Protein AF-A0A929PQD2-F1 (afdb_monomer_lite)

Structure (mmCIF, N/CA/C/O backbone):
data_AF-A0A929PQD2-F1
#
_entry.id   AF-A0A929PQD2-F1
#
loop_
_atom_site.group_PDB
_atom_site.id
_atom_site.type_symbol
_atom_site.label_atom_id
_atom_site.label_alt_id
_atom_site.label_comp_id
_atom_site.label_asym_id
_atom_site.label_entity_id
_atom_site.label_seq_id
_atom_site.pdbx_PDB_ins_code
_atom_site.Cartn_x
_atom_site.Cartn_y
_atom_site.Cartn_z
_atom_site.occupancy
_atom_site.B_iso_or_equiv
_atom_site.auth_seq_id
_atom_site.auth_comp_id
_atom_site.auth_asym_id
_atom_site.auth_atom_id
_atom_site.pdbx_PDB_model_num
ATOM 1 N N . MET A 1 1 ? 16.871 -23.689 -7.668 1.00 40.88 1 MET A N 1
ATOM 2 C CA . MET A 1 1 ? 17.196 -22.301 -7.268 1.00 40.88 1 MET A CA 1
ATOM 3 C C . MET A 1 1 ? 16.295 -21.906 -6.114 1.00 40.88 1 MET A C 1
ATOM 5 O O . MET A 1 1 ? 15.083 -21.945 -6.270 1.00 40.88 1 MET A O 1
ATOM 9 N N . GLN A 1 2 ? 16.872 -21.591 -4.959 1.00 37.06 2 GLN A N 1
ATOM 10 C CA . GLN A 1 2 ? 16.137 -21.153 -3.773 1.00 37.06 2 GLN A CA 1
ATOM 11 C C . GLN A 1 2 ? 16.007 -19.624 -3.836 1.00 37.06 2 GLN A C 1
ATOM 13 O O . GLN A 1 2 ? 17.014 -18.933 -3.981 1.00 37.06 2 GLN A O 1
ATOM 18 N N . LYS A 1 3 ? 14.776 -19.097 -3.816 1.00 32.91 3 LYS A N 1
ATOM 19 C CA . LYS A 1 3 ? 14.523 -17.645 -3.813 1.00 32.91 3 LYS A CA 1
ATOM 20 C C . LYS A 1 3 ? 15.130 -17.043 -2.532 1.00 32.91 3 LYS A C 1
ATOM 22 O O . LYS A 1 3 ? 14.857 -17.582 -1.459 1.00 32.91 3 LYS A O 1
ATOM 27 N N . PRO A 1 4 ? 15.914 -15.953 -2.600 1.00 33.09 4 PRO A N 1
ATOM 28 C CA . PRO A 1 4 ? 16.382 -15.276 -1.396 1.00 33.09 4 PRO A CA 1
ATOM 29 C C . PRO A 1 4 ? 15.174 -14.727 -0.625 1.00 33.09 4 PRO A C 1
ATOM 31 O O . PRO A 1 4 ? 14.380 -13.955 -1.159 1.00 33.09 4 PRO A O 1
ATOM 34 N N . SER A 1 5 ? 15.017 -15.162 0.625 1.00 34.84 5 SER A N 1
ATOM 35 C CA . SER A 1 5 ? 13.966 -14.698 1.531 1.00 34.84 5 SER A CA 1
ATOM 36 C C . SER A 1 5 ? 14.503 -13.534 2.356 1.00 34.84 5 SER A C 1
ATOM 38 O O . SER A 1 5 ? 15.212 -13.741 3.339 1.00 34.84 5 SER A O 1
ATOM 40 N N . ILE A 1 6 ? 14.164 -12.304 1.972 1.00 42.91 6 ILE A N 1
ATOM 41 C CA . ILE A 1 6 ? 14.394 -11.133 2.821 1.00 42.91 6 ILE A CA 1
ATOM 42 C C . ILE A 1 6 ? 13.289 -11.129 3.882 1.00 42.91 6 ILE A C 1
ATOM 44 O O . ILE A 1 6 ? 12.121 -10.874 3.589 1.00 42.91 6 ILE A O 1
ATOM 48 N N . ALA A 1 7 ? 13.643 -11.463 5.123 1.00 39.28 7 ALA A N 1
ATOM 49 C CA . ALA A 1 7 ? 12.713 -11.447 6.245 1.00 39.28 7 ALA A CA 1
ATOM 50 C C . ALA A 1 7 ? 12.453 -10.000 6.698 1.00 39.28 7 ALA A C 1
ATOM 52 O O . ALA A 1 7 ? 13.156 -9.462 7.552 1.00 39.28 7 ALA A O 1
ATOM 53 N N . PHE A 1 8 ? 11.435 -9.355 6.131 1.00 40.44 8 PHE A N 1
ATOM 54 C CA . PHE A 1 8 ? 10.982 -8.045 6.597 1.00 40.44 8 PHE A CA 1
ATOM 55 C C . PHE A 1 8 ? 10.220 -8.191 7.923 1.00 40.44 8 PHE A C 1
ATOM 57 O O . PHE A 1 8 ? 9.177 -8.847 7.989 1.00 40.44 8 PHE A O 1
ATOM 64 N N . HIS A 1 9 ? 10.766 -7.591 8.984 1.00 52.88 9 HIS A N 1
ATOM 65 C CA . HIS A 1 9 ? 10.159 -7.530 10.312 1.00 52.88 9 HIS A CA 1
ATOM 66 C C . HIS A 1 9 ? 8.888 -6.664 10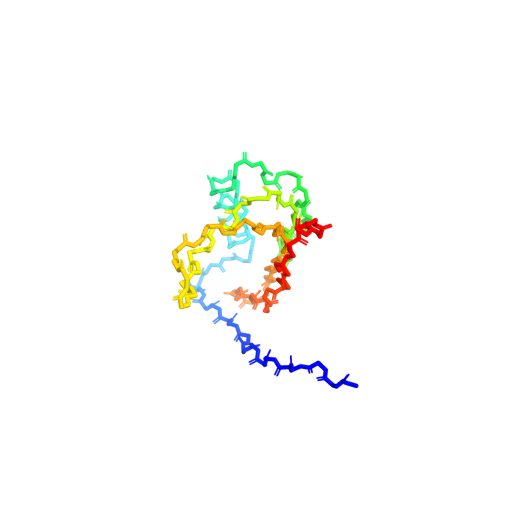.295 1.00 52.88 9 HIS A C 1
ATOM 68 O O . HIS A 1 9 ? 8.864 -5.570 9.738 1.00 52.88 9 HIS A O 1
ATOM 74 N N . LYS A 1 10 ? 7.823 -7.168 10.927 1.00 50.38 10 LYS A N 1
ATOM 75 C CA . LYS A 1 10 ? 6.524 -6.492 11.075 1.00 50.38 10 LYS A CA 1
ATOM 76 C C . LYS A 1 10 ? 6.692 -5.211 11.893 1.00 50.38 10 LYS A C 1
ATOM 78 O O . LYS A 1 10 ? 7.306 -5.255 12.957 1.00 50.38 10 LYS A O 1
ATOM 83 N N . ILE A 1 11 ? 6.072 -4.115 11.458 1.00 61.12 11 ILE A N 1
ATOM 84 C CA . ILE A 1 11 ? 6.009 -2.874 12.240 1.00 61.12 11 ILE A CA 1
ATOM 85 C C . ILE A 1 11 ? 4.631 -2.793 12.901 1.00 61.12 11 ILE A C 1
ATOM 87 O O . ILE A 1 11 ? 3.593 -2.838 12.232 1.00 61.12 11 ILE A O 1
ATOM 91 N N . ALA A 1 12 ? 4.627 -2.698 14.229 1.00 58.16 12 ALA A N 1
ATOM 92 C CA . ALA A 1 12 ? 3.445 -2.363 15.012 1.00 58.16 12 ALA A CA 1
ATOM 93 C C . ALA A 1 12 ? 3.580 -0.915 15.488 1.00 58.16 12 ALA A C 1
ATOM 95 O O . ALA A 1 12 ? 4.501 -0.594 16.238 1.00 58.16 12 ALA A O 1
ATOM 96 N N . ILE A 1 13 ? 2.664 -0.051 15.053 1.00 70.38 13 ILE A N 1
ATOM 97 C CA . ILE A 1 13 ? 2.600 1.338 15.507 1.00 70.38 13 ILE A CA 1
ATOM 98 C C . ILE A 1 13 ? 1.586 1.403 16.648 1.00 70.38 13 ILE A C 1
ATOM 100 O O . ILE A 1 13 ? 0.420 1.030 16.484 1.00 70.38 13 ILE A O 1
ATOM 104 N N . PHE A 1 14 ? 2.046 1.860 17.810 1.00 62.66 14 PHE A N 1
ATOM 105 C CA . PHE A 1 14 ? 1.195 2.127 18.963 1.00 62.66 14 PHE A CA 1
ATOM 106 C C . PHE A 1 14 ? 0.686 3.565 18.881 1.00 62.66 14 PHE A C 1
ATOM 108 O O . PHE A 1 14 ? 1.472 4.507 18.951 1.00 62.66 14 PHE A O 1
ATOM 115 N N . LEU A 1 15 ? -0.629 3.730 18.745 1.00 63.28 15 LEU A N 1
ATOM 116 C CA . LEU A 1 15 ? -1.281 5.032 18.825 1.00 63.28 15 LEU A CA 1
ATOM 117 C C . LEU A 1 15 ? -1.892 5.151 20.220 1.00 63.28 15 LEU A C 1
ATOM 119 O O . LEU A 1 15 ? -2.876 4.485 20.535 1.00 63.28 15 LEU A O 1
ATOM 123 N N . ASN A 1 16 ? -1.280 5.953 21.092 1.00 55.25 16 ASN A N 1
ATOM 124 C CA . ASN A 1 16 ? -1.796 6.133 22.447 1.00 55.25 16 ASN A CA 1
ATOM 125 C C . ASN A 1 16 ? -3.237 6.676 22.396 1.00 55.25 16 ASN A C 1
ATOM 127 O O . ASN A 1 16 ? -3.471 7.783 21.921 1.00 55.25 16 ASN A O 1
ATOM 131 N N . ARG A 1 17 ? -4.183 5.888 22.930 1.00 62.00 17 ARG A N 1
ATOM 132 C CA . ARG A 1 17 ? -5.593 6.243 23.196 1.00 62.00 17 ARG A CA 1
ATOM 133 C C . ARG A 1 17 ? -6.486 6.579 21.991 1.00 62.00 17 ARG A C 1
ATOM 135 O O . ARG A 1 17 ? -7.524 7.203 22.185 1.00 62.00 17 ARG A O 1
ATOM 142 N N . MET A 1 18 ? -6.157 6.150 20.775 1.00 69.81 18 MET A N 1
ATOM 143 C CA . MET A 1 18 ? -7.094 6.288 19.650 1.00 69.81 18 MET A CA 1
ATOM 144 C C . MET A 1 18 ? -8.066 5.106 19.575 1.00 69.81 18 MET A C 1
ATOM 146 O O . MET A 1 18 ? -7.653 3.947 19.673 1.00 69.81 18 MET A O 1
ATOM 150 N N . ALA A 1 19 ? -9.357 5.388 19.372 1.00 83.06 19 ALA A N 1
ATOM 151 C CA . ALA A 1 19 ? -10.335 4.340 19.120 1.00 83.06 19 ALA A CA 1
ATOM 152 C C . ALA A 1 19 ? -10.030 3.656 17.779 1.00 83.06 19 ALA A C 1
ATOM 154 O O . ALA A 1 19 ? -9.611 4.298 16.814 1.00 83.06 19 ALA A O 1
ATOM 155 N N . ARG A 1 20 ? -10.271 2.342 17.700 1.00 85.75 20 ARG A N 1
ATOM 156 C CA . ARG A 1 20 ? -9.986 1.523 16.508 1.00 85.75 20 ARG A CA 1
ATOM 157 C C . ARG A 1 20 ? -10.552 2.141 15.223 1.00 85.75 20 ARG A C 1
ATOM 159 O O . ARG A 1 20 ? -9.860 2.196 14.209 1.00 85.75 20 ARG A O 1
ATOM 166 N N . LEU A 1 21 ? -11.796 2.618 15.284 1.00 88.38 21 LEU A N 1
ATOM 167 C CA . LEU A 1 21 ? -12.487 3.220 14.146 1.00 88.38 21 LEU A CA 1
ATOM 168 C C . LEU A 1 21 ? -11.853 4.550 13.712 1.00 88.38 21 LEU A C 1
ATOM 170 O O . LEU A 1 21 ? -11.779 4.821 12.518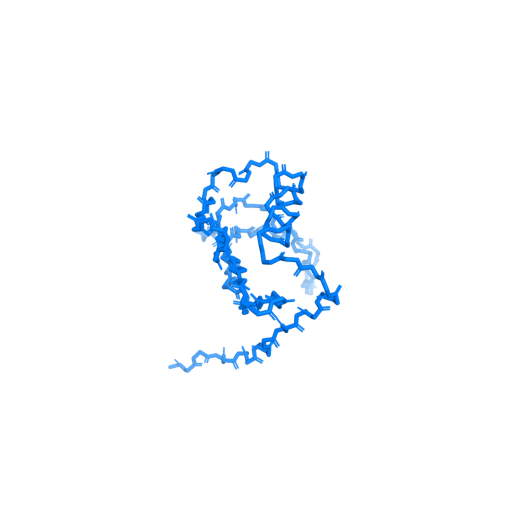 1.00 88.38 21 LEU A O 1
ATOM 174 N N . ASP A 1 22 ? -11.347 5.346 14.652 1.00 88.94 22 ASP A N 1
ATOM 175 C CA . ASP A 1 22 ? -10.706 6.628 14.346 1.00 88.94 22 ASP A CA 1
ATOM 176 C C . ASP A 1 22 ? -9.346 6.415 13.682 1.00 88.94 22 ASP A C 1
ATOM 178 O O . ASP A 1 22 ? -9.032 7.053 12.678 1.00 88.94 22 ASP A O 1
ATOM 182 N N . SER A 1 23 ? -8.554 5.457 14.176 1.00 88.38 23 SER A N 1
ATOM 183 C CA . SER A 1 23 ? -7.308 5.058 13.512 1.00 88.38 23 SER A CA 1
ATOM 184 C C . SER A 1 23 ? -7.565 4.532 12.099 1.00 88.38 23 SER A C 1
ATOM 186 O O . SER A 1 23 ? -6.849 4.910 11.172 1.00 88.38 23 SER A O 1
ATOM 188 N N . TYR A 1 24 ? -8.605 3.711 11.918 1.00 93.12 24 TYR A N 1
ATOM 189 C CA . TYR A 1 24 ? -9.032 3.236 10.601 1.00 93.12 24 TYR A CA 1
ATOM 190 C C . TYR A 1 24 ? -9.388 4.400 9.665 1.00 93.12 24 TYR A C 1
ATOM 192 O O . TYR A 1 24 ? -8.837 4.492 8.567 1.00 93.12 24 TYR A O 1
ATOM 200 N N . LYS A 1 25 ? -10.246 5.328 10.112 1.00 93.19 25 LYS A N 1
ATOM 201 C CA . LYS A 1 25 ? -10.668 6.494 9.320 1.00 93.19 25 LYS A CA 1
ATOM 202 C C . LYS A 1 25 ? -9.487 7.386 8.943 1.00 93.19 25 LYS A C 1
ATOM 204 O O . LYS A 1 25 ? -9.395 7.810 7.794 1.00 93.19 25 LYS A O 1
ATOM 209 N N . ASN A 1 26 ? -8.558 7.617 9.869 1.00 91.31 26 ASN A N 1
ATOM 210 C CA . ASN A 1 26 ? -7.373 8.433 9.613 1.00 91.31 26 ASN A CA 1
ATOM 211 C C . ASN A 1 26 ? -6.453 7.802 8.565 1.00 91.31 26 ASN A C 1
ATOM 213 O O . ASN A 1 26 ? -5.999 8.497 7.656 1.00 91.31 26 ASN A O 1
ATOM 217 N N . VAL A 1 27 ? -6.206 6.491 8.652 1.00 92.12 27 VAL A N 1
ATOM 218 C CA . VAL A 1 27 ? -5.400 5.786 7.644 1.00 92.12 27 VAL A CA 1
ATOM 219 C C . VAL A 1 27 ? -6.110 5.769 6.293 1.00 92.12 27 VAL A C 1
ATOM 221 O O . VAL A 1 27 ? -5.474 6.048 5.279 1.00 92.12 27 VAL A O 1
ATOM 224 N N . LEU A 1 28 ? -7.419 5.504 6.261 1.00 94.12 28 LEU A N 1
ATOM 225 C CA . LEU A 1 28 ? -8.199 5.530 5.023 1.00 94.12 28 LEU A CA 1
ATOM 226 C C . LEU A 1 28 ? -8.156 6.912 4.356 1.00 94.12 28 LEU A C 1
ATOM 228 O O . LEU A 1 28 ? -7.950 7.010 3.148 1.00 94.12 28 LEU A O 1
ATOM 232 N N . ASN A 1 29 ? -8.287 7.982 5.142 1.00 93.31 29 ASN A N 1
ATOM 233 C CA . ASN A 1 29 ? -8.192 9.351 4.643 1.00 93.31 29 ASN A CA 1
ATOM 234 C C . ASN A 1 29 ? -6.791 9.675 4.097 1.00 93.31 29 ASN A C 1
ATOM 236 O O . ASN A 1 29 ? -6.657 10.247 3.015 1.00 93.31 29 ASN A O 1
ATOM 240 N N . ALA A 1 30 ? -5.739 9.254 4.807 1.00 91.69 30 ALA A N 1
ATOM 241 C CA . ALA A 1 30 ? -4.364 9.412 4.342 1.00 91.69 30 ALA A CA 1
ATOM 242 C C . ALA A 1 30 ? -4.134 8.682 3.009 1.00 91.69 30 ALA A C 1
ATOM 244 O O . ALA A 1 30 ? -3.563 9.259 2.087 1.00 91.69 30 ALA A O 1
ATOM 245 N N . ILE A 1 31 ? -4.637 7.453 2.865 1.00 91.50 31 ILE A N 1
ATOM 246 C CA . ILE A 1 31 ? -4.566 6.693 1.609 1.00 91.50 31 ILE A CA 1
ATOM 247 C C . ILE A 1 31 ? -5.282 7.441 0.479 1.00 91.50 31 ILE A C 1
ATOM 249 O O . ILE A 1 31 ? -4.710 7.613 -0.596 1.00 91.50 31 ILE A O 1
ATOM 253 N N . ASN A 1 32 ? -6.490 7.950 0.727 1.00 89.00 32 ASN A N 1
ATOM 254 C CA . ASN A 1 32 ? -7.243 8.708 -0.274 1.00 89.00 32 ASN A CA 1
ATOM 255 C C . ASN A 1 32 ? -6.574 10.029 -0.686 1.00 89.00 32 ASN A C 1
ATOM 257 O O . ASN A 1 32 ? -6.840 10.525 -1.775 1.00 89.00 32 ASN A O 1
ATOM 261 N N . THR A 1 33 ? -5.698 10.576 0.159 1.00 89.12 33 THR A N 1
ATOM 262 C CA . THR A 1 33 ? -4.970 11.824 -0.112 1.00 89.12 33 THR A CA 1
ATOM 263 C C . THR A 1 33 ? -3.634 11.578 -0.820 1.00 89.12 33 THR A C 1
ATOM 265 O O . THR A 1 33 ? -3.243 12.347 -1.695 1.00 89.12 33 THR A O 1
ATOM 268 N N . ILE A 1 34 ? -2.904 10.527 -0.433 1.00 87.00 34 ILE A N 1
ATOM 269 C CA . ILE A 1 34 ? -1.534 10.268 -0.905 1.00 87.00 34 ILE A CA 1
ATOM 270 C C . ILE A 1 34 ? -1.528 9.594 -2.283 1.00 87.00 34 ILE A C 1
ATOM 272 O O . ILE A 1 34 ? -0.658 9.875 -3.109 1.00 87.00 34 ILE A O 1
ATOM 276 N N . TYR A 1 35 ? -2.471 8.687 -2.541 1.00 81.44 35 TYR A N 1
ATOM 277 C CA . TYR A 1 35 ? -2.497 7.913 -3.780 1.00 81.44 35 TYR A CA 1
ATOM 278 C C . TYR A 1 35 ? -3.324 8.635 -4.847 1.00 81.44 35 TYR A C 1
ATOM 280 O O . TYR A 1 35 ? -4.430 9.089 -4.580 1.00 81.44 35 TYR A O 1
ATOM 288 N N . ARG A 1 36 ? -2.811 8.702 -6.086 1.00 77.38 36 ARG A N 1
ATOM 289 C CA . ARG A 1 36 ? -3.495 9.378 -7.211 1.00 77.38 36 ARG A CA 1
ATOM 290 C C . ARG A 1 36 ? -4.853 8.766 -7.563 1.00 77.38 36 ARG A C 1
ATOM 292 O O . ARG A 1 36 ? -5.757 9.494 -7.951 1.00 77.38 36 ARG A O 1
ATOM 299 N N . ASN A 1 37 ? -4.983 7.443 -7.476 1.00 79.94 37 ASN A N 1
ATOM 300 C CA . ASN A 1 37 ? -6.245 6.738 -7.702 1.00 79.94 37 ASN A CA 1
ATOM 301 C C . ASN A 1 37 ? -6.346 5.525 -6.761 1.00 79.94 37 ASN A C 1
ATOM 303 O O . ASN A 1 37 ? -6.186 4.386 -7.199 1.00 79.94 37 ASN A O 1
ATOM 307 N N . PRO A 1 38 ? -6.573 5.759 -5.459 1.00 74.19 38 PRO A N 1
ATOM 308 C CA . PRO A 1 38 ? -6.539 4.703 -4.455 1.00 74.19 38 PRO A CA 1
ATOM 309 C C . PRO A 1 38 ? -7.642 3.672 -4.684 1.00 74.19 38 PRO A C 1
ATOM 311 O O . PRO A 1 38 ? -7.437 2.499 -4.410 1.00 74.19 38 PRO A O 1
ATOM 314 N N . GLN A 1 39 ? -8.791 4.087 -5.231 1.00 81.12 39 GLN A N 1
ATOM 315 C CA . GLN A 1 39 ? -9.947 3.214 -5.465 1.00 81.12 39 GLN A CA 1
ATOM 316 C C . GLN A 1 39 ? -9.622 2.040 -6.398 1.00 81.12 39 GLN A C 1
ATOM 318 O O . GLN A 1 39 ? -10.223 0.971 -6.291 1.00 81.12 39 GLN A O 1
ATOM 323 N N . LYS A 1 40 ? -8.626 2.200 -7.278 1.00 81.06 40 LYS A N 1
ATOM 324 C CA . LYS A 1 40 ? -8.104 1.107 -8.094 1.00 81.06 40 LYS A CA 1
ATOM 325 C C . LYS A 1 40 ? -7.256 0.178 -7.214 1.00 81.06 40 LYS A C 1
ATOM 327 O O . LYS A 1 40 ? -6.064 0.395 -7.030 1.00 81.06 40 LYS A O 1
ATOM 332 N N . GLY A 1 41 ? -7.896 -0.865 -6.686 1.00 88.75 41 GLY A N 1
ATOM 333 C CA . GLY A 1 41 ? -7.242 -1.913 -5.896 1.00 88.75 41 GLY A CA 1
ATOM 334 C C . GLY A 1 41 ? -7.268 -1.711 -4.379 1.00 88.75 41 GLY A C 1
ATOM 335 O O . GLY A 1 41 ? -6.581 -2.439 -3.658 1.00 88.75 41 GLY A O 1
ATOM 336 N N . LEU A 1 42 ? -8.071 -0.761 -3.889 1.00 94.75 42 LEU A N 1
ATOM 337 C CA . LEU A 1 42 ? -8.413 -0.636 -2.474 1.00 94.75 42 LEU A CA 1
ATOM 338 C C . LEU A 1 42 ? -9.426 -1.717 -2.069 1.00 94.75 42 LEU A C 1
ATOM 340 O O . LEU A 1 42 ? -10.460 -1.900 -2.704 1.00 94.75 42 LEU A O 1
ATOM 344 N N . SER A 1 43 ? -9.141 -2.407 -0.970 1.00 95.56 43 SER A N 1
ATOM 345 C CA . SER A 1 43 ? -10.042 -3.341 -0.299 1.00 95.56 43 SER A CA 1
ATOM 346 C C . SER A 1 43 ? -10.134 -2.956 1.172 1.00 95.56 43 SER A C 1
ATOM 348 O O . SER A 1 43 ? -9.109 -2.742 1.823 1.00 95.56 43 SER A O 1
ATOM 350 N N . VAL A 1 44 ? -11.354 -2.836 1.692 1.00 96.31 44 VAL A N 1
ATOM 351 C CA . VAL A 1 44 ? -11.608 -2.389 3.064 1.00 96.31 44 VAL A CA 1
ATOM 352 C C . VAL A 1 44 ? -12.541 -3.348 3.790 1.00 96.31 44 VAL A C 1
ATOM 354 O O . VAL A 1 44 ? -13.515 -3.834 3.220 1.00 96.31 44 VAL A O 1
ATOM 357 N N . VAL A 1 45 ? -12.252 -3.576 5.068 1.00 96.44 45 VAL A N 1
ATOM 358 C CA . VAL A 1 45 ? -13.194 -4.117 6.052 1.00 96.44 45 VAL A CA 1
ATOM 359 C C . VAL A 1 45 ? -13.271 -3.079 7.158 1.00 96.44 45 VAL A C 1
ATOM 361 O O . VAL A 1 45 ? -12.261 -2.799 7.812 1.00 96.44 45 VAL A O 1
ATOM 364 N N . GLU A 1 46 ? -14.435 -2.452 7.309 1.00 94.12 46 GLU A N 1
ATOM 365 C CA . GLU A 1 46 ? -14.585 -1.262 8.143 1.00 94.12 46 GLU A CA 1
ATOM 366 C C . GLU A 1 46 ? -14.092 -1.498 9.574 1.00 94.12 46 GLU A C 1
ATOM 368 O O . GLU A 1 46 ? -14.515 -2.421 10.265 1.00 94.12 46 GLU A O 1
ATOM 373 N N . GLY A 1 47 ? -13.156 -0.657 10.020 1.00 92.31 47 GLY A N 1
ATOM 374 C CA . GLY A 1 47 ? -12.583 -0.743 11.361 1.00 92.31 47 GLY A CA 1
ATOM 375 C C . GLY A 1 47 ? -11.629 -1.919 11.596 1.00 92.31 47 GLY A C 1
ATOM 376 O O . GLY A 1 47 ? -11.064 -1.993 12.685 1.00 92.31 47 GLY A O 1
ATOM 377 N N . GLU A 1 48 ? -11.412 -2.804 10.620 1.00 94.50 48 GLU A N 1
ATOM 378 C CA . GLU A 1 48 ? -10.572 -4.000 10.777 1.00 94.50 48 GLU A CA 1
ATOM 379 C C . GLU A 1 48 ? -9.355 -3.999 9.861 1.00 94.50 48 GLU A C 1
ATOM 381 O O . GL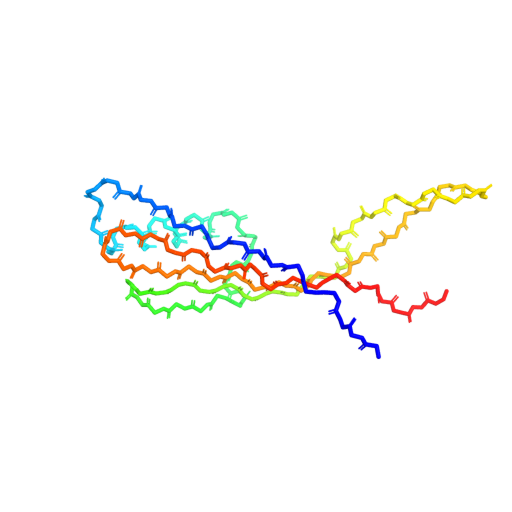U A 1 48 ? -8.236 -4.249 10.321 1.00 94.50 48 GLU A O 1
ATOM 386 N N . SER A 1 49 ? -9.542 -3.717 8.569 1.00 96.00 49 SER A N 1
ATOM 387 C CA . SER A 1 49 ? -8.444 -3.785 7.610 1.00 96.00 49 SER A CA 1
ATOM 388 C C . SER A 1 49 ? -8.596 -2.841 6.427 1.00 96.00 49 SER A C 1
ATOM 390 O O . SER A 1 49 ? -9.697 -2.528 5.976 1.00 96.00 49 SER A O 1
ATOM 392 N N . ILE A 1 50 ? -7.446 -2.407 5.916 1.00 96.38 50 ILE A N 1
ATOM 393 C CA . ILE A 1 50 ? -7.321 -1.712 4.639 1.00 96.38 50 ILE A CA 1
ATOM 394 C C . ILE A 1 50 ? -6.192 -2.392 3.868 1.00 96.38 50 ILE A C 1
ATOM 396 O O . ILE A 1 50 ? -5.092 -2.552 4.397 1.00 96.38 50 ILE A O 1
ATOM 400 N N . SER A 1 51 ? -6.443 -2.796 2.628 1.00 95.06 51 SER A N 1
ATOM 401 C CA . SER A 1 51 ? -5.420 -3.301 1.715 1.00 95.06 51 SER A CA 1
ATOM 402 C C . SER A 1 51 ? -5.426 -2.524 0.409 1.00 95.06 51 SER A C 1
ATOM 404 O O . SER A 1 51 ? -6.482 -2.164 -0.095 1.00 95.06 51 SER A O 1
ATOM 406 N N . ILE A 1 52 ? -4.241 -2.296 -0.145 1.00 93.50 52 ILE A N 1
ATOM 407 C CA . ILE A 1 52 ? -4.040 -1.651 -1.444 1.00 93.50 52 ILE A CA 1
ATOM 408 C C . ILE A 1 52 ? -3.244 -2.626 -2.293 1.00 93.50 52 ILE A C 1
ATOM 410 O O . ILE A 1 52 ? -2.202 -3.099 -1.847 1.00 93.50 52 ILE A O 1
ATOM 414 N N . THR A 1 53 ? -3.729 -2.946 -3.486 1.00 92.94 53 THR A N 1
ATOM 415 C CA . THR A 1 53 ? -3.003 -3.738 -4.484 1.00 92.94 53 THR A CA 1
ATOM 416 C C . THR A 1 53 ? -2.960 -2.960 -5.784 1.00 92.94 53 THR A C 1
ATOM 418 O O . THR A 1 53 ? -4.008 -2.592 -6.300 1.00 92.94 53 THR A O 1
ATOM 421 N N . ALA A 1 54 ? -1.773 -2.714 -6.324 1.00 90.31 54 ALA A N 1
ATOM 422 C CA . ALA A 1 54 ? -1.643 -1.937 -7.547 1.00 90.31 54 ALA A CA 1
ATOM 423 C C . ALA A 1 54 ? -0.544 -2.474 -8.459 1.00 90.31 54 ALA A C 1
ATOM 425 O O . ALA A 1 54 ? 0.410 -3.113 -8.012 1.00 90.31 54 ALA A O 1
ATOM 426 N N . TYR A 1 55 ? -0.724 -2.172 -9.742 1.00 89.94 55 TYR A N 1
ATOM 427 C CA . TYR A 1 55 ? 0.225 -2.382 -10.822 1.00 89.94 55 TYR A CA 1
ATOM 428 C C . TYR A 1 55 ? 0.366 -1.067 -11.583 1.00 89.94 55 TYR A C 1
ATOM 430 O O . TYR A 1 55 ? -0.641 -0.490 -12.002 1.00 89.94 55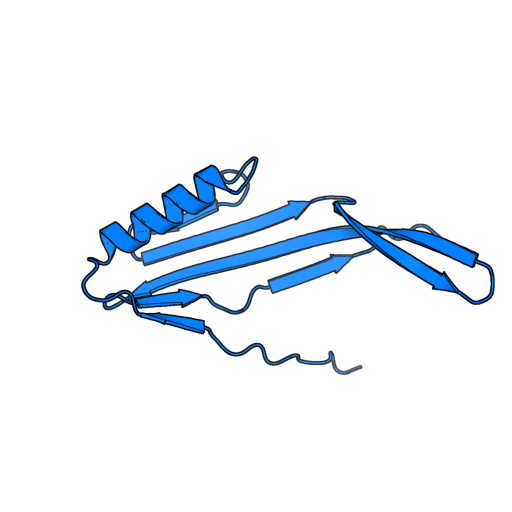 TYR A O 1
ATOM 438 N N . GLU A 1 56 ? 1.600 -0.621 -11.766 1.00 88.31 56 GLU A N 1
ATOM 439 C CA . GLU A 1 56 ? 1.939 0.589 -12.506 1.00 88.31 56 GLU A CA 1
ATOM 440 C C . GLU A 1 56 ? 3.079 0.277 -13.482 1.00 88.31 56 GLU A C 1
ATOM 442 O O . GLU A 1 56 ? 4.081 -0.335 -13.105 1.00 88.31 56 GLU A O 1
ATOM 447 N N . GLU A 1 57 ? 2.934 0.697 -14.736 1.00 90.62 57 GLU A N 1
ATOM 448 C CA . GLU A 1 57 ? 3.907 0.433 -15.799 1.00 90.62 57 GLU A CA 1
ATOM 449 C C . GLU A 1 57 ? 4.987 1.527 -15.845 1.00 90.62 57 GLU A C 1
ATOM 451 O O . GLU A 1 57 ? 4.692 2.722 -15.761 1.00 90.62 57 GLU A O 1
ATOM 456 N N . GLY A 1 58 ? 6.256 1.134 -15.975 1.00 89.50 58 GLY A N 1
ATOM 457 C CA . GLY A 1 58 ? 7.386 2.029 -16.237 1.00 89.50 58 GLY A CA 1
ATOM 458 C C . GLY A 1 58 ? 7.657 3.115 -15.184 1.00 89.50 58 GLY A C 1
ATOM 459 O O . GLY A 1 58 ? 8.333 4.105 -15.482 1.00 89.50 58 GLY A O 1
ATOM 460 N N . VAL A 1 59 ? 7.135 2.954 -13.968 1.00 88.50 59 VAL A N 1
ATOM 461 C CA . VAL A 1 59 ? 7.171 3.937 -12.868 1.00 88.50 59 VAL A CA 1
ATOM 462 C C . VAL A 1 59 ? 8.532 4.006 -12.174 1.00 88.50 59 VAL A C 1
ATOM 464 O O . VAL A 1 59 ? 8.951 5.080 -11.735 1.00 88.50 59 VAL A O 1
ATOM 467 N N . LEU A 1 60 ? 9.256 2.890 -12.082 1.00 89.06 60 LEU A N 1
ATOM 468 C CA . LEU A 1 60 ? 10.547 2.845 -11.399 1.00 89.06 60 LEU A CA 1
ATOM 469 C C . LEU A 1 60 ? 11.686 3.045 -12.396 1.00 89.06 60 LEU A C 1
ATOM 471 O O . LEU A 1 60 ? 11.987 2.166 -13.196 1.00 89.06 60 LEU A O 1
ATOM 475 N N . SER A 1 61 ? 12.341 4.204 -12.339 1.00 89.75 61 SER A N 1
ATOM 476 C CA . SER A 1 61 ? 13.484 4.529 -13.199 1.00 89.75 61 SER A CA 1
ATOM 477 C C . SER A 1 61 ? 14.806 4.311 -12.463 1.00 89.75 61 SER A C 1
ATOM 479 O O . SER A 1 61 ? 15.134 5.052 -11.537 1.00 89.75 61 SER A O 1
ATOM 481 N N . ILE A 1 62 ? 15.589 3.324 -12.898 1.00 87.81 62 ILE A N 1
ATOM 482 C CA . ILE A 1 62 ? 16.896 2.993 -12.321 1.00 87.81 62 ILE A CA 1
ATOM 483 C C . ILE A 1 62 ? 17.991 3.384 -13.310 1.00 87.81 62 ILE A C 1
ATOM 485 O O . ILE A 1 62 ? 18.022 2.931 -14.456 1.00 87.81 62 ILE A O 1
ATOM 489 N N . LYS A 1 63 ? 18.914 4.236 -12.852 1.00 88.88 63 LYS A N 1
ATOM 490 C CA . LYS A 1 63 ? 20.145 4.545 -13.584 1.00 88.88 63 LYS A CA 1
ATOM 491 C C . LYS A 1 63 ? 21.142 3.421 -13.340 1.00 88.88 63 LYS A C 1
ATOM 493 O O . LYS A 1 63 ? 21.594 3.232 -12.215 1.00 88.88 63 LYS A O 1
ATOM 498 N N . LEU A 1 64 ? 21.492 2.705 -14.396 1.00 85.12 64 LEU A N 1
ATOM 499 C CA . LEU A 1 64 ? 22.505 1.663 -14.368 1.00 85.12 64 LEU A CA 1
ATOM 500 C C . LEU A 1 64 ? 23.756 2.197 -15.056 1.00 85.12 64 LEU A C 1
ATOM 502 O O . LEU A 1 64 ? 23.697 2.657 -16.196 1.00 85.12 64 LEU A O 1
ATOM 506 N N . SER A 1 65 ? 24.889 2.139 -14.366 1.00 85.69 65 SER A N 1
ATOM 507 C CA . SER A 1 65 ? 26.187 2.329 -15.004 1.00 85.69 65 SER A CA 1
ATOM 508 C C . SER A 1 65 ? 26.736 0.955 -15.345 1.00 85.69 65 SER A C 1
ATOM 510 O O . SER A 1 65 ? 26.845 0.102 -14.467 1.00 85.69 65 SER A O 1
ATOM 512 N N . ASN A 1 66 ? 27.095 0.742 -16.602 1.00 78.88 66 ASN A N 1
ATOM 513 C CA . ASN A 1 66 ? 27.979 -0.348 -16.989 1.00 78.88 66 ASN A CA 1
ATOM 514 C C . ASN A 1 66 ? 29.300 0.255 -17.493 1.00 78.88 66 ASN A C 1
ATOM 516 O O . ASN A 1 66 ? 29.401 1.468 -17.685 1.00 78.88 66 ASN A O 1
ATOM 520 N N . GLY A 1 67 ? 30.332 -0.569 -17.686 1.00 76.25 67 GLY A N 1
ATOM 521 C CA . GLY A 1 67 ? 31.641 -0.112 -18.185 1.00 76.25 67 GLY A CA 1
ATOM 522 C C . GLY A 1 67 ? 31.607 0.544 -19.577 1.00 76.25 67 GLY A C 1
ATOM 523 O O . GLY A 1 67 ? 32.634 1.020 -20.040 1.00 76.25 67 GLY A O 1
ATOM 524 N N . LEU A 1 68 ? 30.438 0.578 -20.230 1.00 78.19 68 LEU A N 1
ATOM 525 C CA . LEU A 1 68 ? 30.188 1.135 -21.561 1.00 78.19 68 LEU A CA 1
ATOM 526 C C . LEU A 1 68 ? 29.355 2.431 -21.525 1.00 78.19 68 LEU A C 1
ATOM 528 O O . LEU A 1 68 ? 29.131 3.039 -22.568 1.00 78.19 68 LEU A O 1
ATOM 532 N N . GLY A 1 69 ? 28.886 2.870 -20.351 1.00 80.75 69 GLY A N 1
ATOM 533 C CA . GLY A 1 69 ? 28.113 4.101 -20.203 1.00 80.75 69 GLY A CA 1
ATOM 534 C C . GLY A 1 69 ? 26.997 4.021 -19.160 1.00 80.75 69 GLY A C 1
ATOM 535 O O . GLY A 1 69 ? 26.911 3.102 -18.345 1.00 80.75 69 GLY A O 1
ATOM 536 N N . LYS A 1 70 ? 26.125 5.034 -19.170 1.00 87.31 70 LYS A N 1
ATOM 537 C CA . LYS A 1 70 ? 24.953 5.120 -18.289 1.00 87.31 70 LYS A CA 1
ATOM 538 C C . LYS A 1 70 ? 23.699 4.812 -19.096 1.00 87.31 70 LYS A C 1
ATOM 540 O O . LYS A 1 70 ? 23.438 5.465 -20.100 1.00 87.31 70 LYS A O 1
ATOM 545 N N . THR A 1 71 ? 22.908 3.857 -18.628 1.00 85.81 71 THR A N 1
ATOM 546 C CA . THR A 1 71 ? 21.601 3.519 -19.198 1.00 85.81 71 THR A CA 1
ATOM 547 C C . THR A 1 71 ? 20.510 3.788 -18.171 1.00 85.81 71 THR A C 1
ATOM 549 O O . THR A 1 71 ? 20.725 3.662 -16.963 1.00 85.81 71 THR A O 1
ATOM 552 N N . LEU A 1 72 ? 19.336 4.200 -18.642 1.00 88.00 72 LEU A N 1
ATOM 553 C CA . LEU A 1 72 ? 18.152 4.345 -17.806 1.00 88.00 72 LEU A CA 1
ATOM 554 C C . LEU A 1 72 ? 17.218 3.181 -18.121 1.00 88.00 72 LEU A C 1
ATOM 556 O O . LEU A 1 72 ? 16.747 3.070 -19.251 1.00 88.00 72 LEU A O 1
ATOM 560 N N . ARG A 1 73 ? 16.956 2.322 -17.136 1.00 87.88 73 ARG A N 1
ATOM 561 C CA . ARG A 1 73 ? 15.955 1.260 -17.263 1.00 87.88 73 ARG A CA 1
ATOM 562 C C . ARG A 1 73 ? 14.715 1.616 -16.466 1.00 87.88 73 ARG A C 1
ATOM 564 O O . ARG A 1 73 ? 14.817 2.102 -15.340 1.00 87.88 73 ARG A O 1
ATOM 571 N N . LYS A 1 74 ? 13.556 1.369 -17.070 1.00 90.56 74 LYS A N 1
ATOM 572 C CA . LYS A 1 74 ? 12.255 1.501 -16.424 1.00 90.56 74 LYS A CA 1
ATOM 573 C C . LYS A 1 74 ? 11.755 0.122 -16.013 1.00 90.56 74 LYS A C 1
ATOM 575 O O . LYS A 1 74 ? 11.944 -0.840 -16.750 1.00 90.56 74 LYS A O 1
ATOM 580 N N . TYR A 1 75 ? 11.138 0.055 -14.844 1.00 91.06 75 TYR A N 1
ATOM 581 C CA . TYR A 1 75 ? 10.538 -1.149 -14.299 1.00 91.06 75 TYR A CA 1
ATOM 582 C C . TYR A 1 75 ? 9.073 -0.883 -13.986 1.00 91.06 75 TYR A C 1
ATOM 584 O O . TYR A 1 75 ? 8.713 0.181 -13.465 1.00 91.06 75 TYR A O 1
ATOM 592 N N . ASP A 1 76 ? 8.267 -1.886 -14.283 1.00 92.25 76 ASP A N 1
ATOM 593 C CA . ASP A 1 76 ? 6.895 -1.990 -13.832 1.00 92.25 76 ASP A CA 1
ATOM 594 C C . ASP A 1 76 ? 6.911 -2.395 -12.367 1.00 92.25 76 ASP A C 1
ATOM 596 O O . ASP A 1 76 ? 7.780 -3.152 -11.915 1.00 92.25 76 ASP A O 1
ATOM 600 N N . LEU A 1 77 ? 5.950 -1.875 -11.622 1.00 90.75 77 LEU A N 1
ATOM 601 C CA . LEU A 1 77 ? 5.858 -2.064 -10.193 1.00 90.75 77 LEU A CA 1
ATOM 602 C C 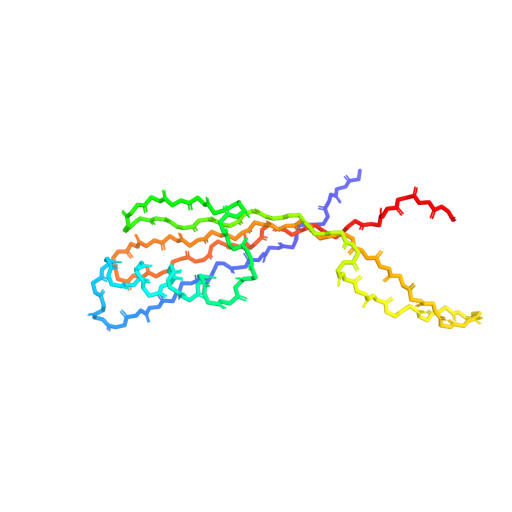. LEU A 1 77 ? 4.512 -2.684 -9.839 1.00 90.75 77 LEU A C 1
ATOM 604 O O . LEU A 1 77 ? 3.467 -2.075 -10.053 1.00 90.75 77 LEU A O 1
ATOM 608 N N . SER A 1 78 ? 4.560 -3.866 -9.231 1.00 91.88 78 SER A N 1
ATOM 609 C CA . SER A 1 78 ? 3.431 -4.465 -8.520 1.00 91.88 78 SER A CA 1
ATOM 610 C C . SER A 1 78 ? 3.667 -4.365 -7.019 1.00 91.88 78 SER A C 1
ATOM 612 O O . SER A 1 78 ? 4.761 -4.678 -6.545 1.00 91.88 78 SER A O 1
ATOM 614 N N . TYR A 1 79 ? 2.657 -3.960 -6.255 1.00 90.38 79 TYR A N 1
ATOM 615 C CA . TYR A 1 79 ? 2.756 -3.958 -4.797 1.00 90.38 79 TYR A CA 1
ATOM 616 C C . TYR A 1 79 ? 1.431 -4.268 -4.112 1.00 90.38 79 TYR A C 1
ATOM 618 O O . TYR A 1 79 ? 0.352 -3.968 -4.629 1.00 90.38 79 TYR A O 1
ATOM 626 N N . LYS A 1 80 ? 1.536 -4.822 -2.902 1.00 92.50 80 LYS A N 1
ATOM 627 C CA . LYS A 1 80 ? 0.432 -4.978 -1.961 1.00 92.50 80 LYS A CA 1
ATOM 628 C C . LYS A 1 80 ? 0.820 -4.464 -0.581 1.00 92.50 80 LYS A C 1
ATOM 630 O O . LYS A 1 80 ? 1.796 -4.917 0.014 1.00 92.50 80 LYS A O 1
ATOM 635 N N . LEU A 1 81 ? 0.005 -3.559 -0.052 1.00 92.38 81 LEU A N 1
ATOM 636 C CA . LEU A 1 81 ? 0.096 -3.044 1.312 1.00 92.38 81 LEU A CA 1
ATOM 637 C C . LEU A 1 81 ? -1.133 -3.481 2.101 1.00 92.38 81 LEU A C 1
ATOM 639 O O . LEU A 1 81 ? -2.242 -3.447 1.575 1.00 92.38 81 LEU A O 1
ATOM 643 N N . THR A 1 82 ? -0.948 -3.859 3.366 1.00 93.81 82 THR A N 1
ATOM 644 C CA . THR A 1 82 ? -2.048 -4.257 4.254 1.00 93.81 82 THR A CA 1
ATOM 645 C C . THR A 1 82 ? -1.865 -3.654 5.642 1.00 93.81 82 THR A C 1
ATOM 647 O O . THR A 1 82 ? -0.855 -3.891 6.311 1.00 93.81 82 THR A O 1
ATOM 650 N N . PHE A 1 83 ? -2.891 -2.931 6.081 1.00 93.69 83 PHE A N 1
ATOM 651 C CA . PHE A 1 83 ? -3.044 -2.335 7.400 1.00 93.69 83 PHE A CA 1
ATOM 652 C C . PHE A 1 83 ? -4.121 -3.104 8.164 1.00 93.69 83 PHE A C 1
ATOM 654 O O . PHE A 1 83 ? -5.222 -3.306 7.651 1.00 93.69 83 PHE A O 1
ATOM 661 N N . LEU A 1 84 ? -3.805 -3.530 9.383 1.00 94.19 84 LEU A N 1
ATOM 662 C CA . LEU A 1 84 ? -4.715 -4.240 10.280 1.00 94.19 84 LEU A CA 1
ATOM 663 C C . LEU A 1 84 ? -4.882 -3.440 11.571 1.00 94.19 84 LEU A C 1
ATOM 665 O O . LEU A 1 84 ? -3.888 -3.020 12.168 1.00 94.19 84 LEU A O 1
ATOM 669 N N . PHE A 1 85 ? -6.122 -3.273 12.019 1.00 92.31 85 PHE A N 1
ATOM 670 C CA . PHE A 1 85 ? -6.478 -2.459 13.178 1.00 92.31 85 PHE A CA 1
ATOM 671 C C . PHE A 1 85 ? -6.980 -3.355 14.309 1.00 92.31 85 PHE A C 1
ATOM 673 O O . PHE A 1 85 ? -8.021 -4.000 14.194 1.00 92.31 85 PHE A O 1
ATOM 680 N N . LYS A 1 86 ? -6.242 -3.407 15.423 1.00 87.31 86 LYS A N 1
ATOM 681 C CA . LYS A 1 86 ? -6.623 -4.213 16.591 1.00 87.31 86 LYS A CA 1
ATOM 682 C C . LYS A 1 86 ? -6.074 -3.605 17.879 1.00 87.31 86 LYS A C 1
ATOM 684 O O . LYS A 1 86 ? -4.910 -3.224 17.922 1.00 87.31 86 LYS A O 1
ATOM 689 N N . ASP A 1 87 ? -6.905 -3.525 18.918 1.00 82.88 87 ASP A N 1
ATOM 690 C CA . ASP A 1 87 ? -6.526 -3.102 20.278 1.00 82.88 87 ASP A CA 1
ATOM 691 C C . ASP A 1 87 ? -5.755 -1.764 20.336 1.00 82.88 87 ASP A C 1
ATOM 693 O O . ASP A 1 87 ? -4.740 -1.647 21.021 1.00 82.88 87 ASP A O 1
ATOM 697 N N . GLY A 1 88 ? -6.191 -0.761 19.561 1.00 76.94 88 GLY A N 1
ATOM 698 C CA . GLY A 1 88 ? -5.526 0.554 19.482 1.00 76.94 88 GLY A CA 1
ATOM 699 C C . GLY A 1 88 ? -4.171 0.541 18.759 1.00 76.94 88 GLY A C 1
ATOM 700 O O . GLY A 1 88 ? -3.409 1.505 18.829 1.00 76.94 88 GLY A O 1
ATOM 701 N N . LYS A 1 89 ? -3.844 -0.554 18.067 1.00 83.69 89 LYS A N 1
ATOM 702 C CA . LYS A 1 89 ? -2.609 -0.714 17.297 1.00 83.69 89 LYS A CA 1
ATOM 703 C C . LYS A 1 89 ? -2.921 -0.841 15.820 1.00 83.69 89 LYS A C 1
ATOM 705 O O . LYS A 1 89 ? -3.918 -1.451 15.422 1.00 83.69 89 LYS A O 1
ATOM 710 N N . ILE A 1 90 ? -1.998 -0.324 15.020 1.00 90.00 90 ILE A N 1
ATOM 711 C CA . ILE A 1 90 ? -1.954 -0.580 13.587 1.00 90.00 90 ILE A CA 1
ATOM 712 C C . ILE A 1 90 ? -0.810 -1.550 13.346 1.00 90.00 90 ILE A C 1
ATOM 714 O O . ILE A 1 90 ? 0.347 -1.271 13.674 1.00 90.00 90 ILE A O 1
ATOM 718 N N . ARG A 1 91 ? -1.135 -2.696 12.763 1.00 90.31 91 ARG A N 1
ATOM 719 C CA . ARG A 1 91 ? -0.144 -3.620 12.236 1.00 90.31 91 ARG A CA 1
ATOM 720 C C . ARG A 1 91 ? -0.044 -3.427 10.736 1.00 90.31 91 ARG A C 1
ATOM 722 O O . ARG A 1 91 ? -1.034 -3.566 10.023 1.00 90.31 91 ARG A O 1
ATOM 729 N N . ILE A 1 92 ? 1.173 -3.178 10.279 1.00 89.81 92 ILE A N 1
ATOM 730 C CA . ILE A 1 92 ? 1.500 -3.127 8.862 1.00 89.81 92 ILE A CA 1
ATOM 731 C C . ILE A 1 92 ? 2.229 -4.428 8.551 1.00 89.81 92 ILE A C 1
ATOM 733 O O . ILE A 1 92 ? 3.291 -4.713 9.116 1.00 89.81 92 ILE A O 1
ATOM 737 N N . ASN A 1 93 ? 1.610 -5.272 7.726 1.00 84.06 93 ASN A N 1
ATOM 738 C CA . ASN A 1 93 ? 2.306 -6.448 7.220 1.00 84.06 93 ASN A CA 1
ATOM 739 C C . ASN A 1 93 ? 3.387 -5.995 6.238 1.00 84.06 93 ASN A C 1
ATOM 741 O O . ASN A 1 93 ? 3.236 -4.967 5.577 1.00 84.06 93 ASN A O 1
ATOM 745 N N . SER A 1 94 ? 4.463 -6.771 6.143 1.00 81.44 94 SER A N 1
ATOM 746 C CA . SER A 1 94 ? 5.513 -6.515 5.166 1.00 81.44 94 SER A CA 1
ATOM 747 C C . SER A 1 94 ? 4.893 -6.401 3.771 1.00 81.44 94 SER A C 1
ATOM 749 O O . SER A 1 94 ? 4.077 -7.262 3.422 1.00 81.44 94 SER A O 1
ATOM 751 N N . PRO A 1 95 ? 5.218 -5.343 3.012 1.00 85.38 95 PRO A N 1
ATOM 752 C CA . PRO A 1 95 ? 4.690 -5.183 1.670 1.00 85.38 95 PRO A CA 1
ATOM 753 C C . PRO A 1 95 ? 5.091 -6.374 0.806 1.00 85.38 95 PRO A C 1
ATOM 755 O O . PRO A 1 95 ? 6.239 -6.820 0.862 1.00 85.38 95 PRO A O 1
ATOM 758 N N . ASP A 1 96 ? 4.155 -6.853 -0.008 1.00 89.56 96 ASP A N 1
ATOM 759 C CA . ASP A 1 96 ? 4.525 -7.628 -1.188 1.00 89.56 96 ASP A CA 1
ATOM 760 C C . ASP A 1 96 ? 4.926 -6.626 -2.271 1.00 89.56 96 ASP A C 1
ATOM 762 O O . ASP A 1 96 ? 4.220 -5.638 -2.492 1.00 89.56 96 ASP A O 1
ATOM 766 N N . PHE A 1 97 ? 6.083 -6.828 -2.886 1.00 89.94 97 PHE A N 1
ATOM 767 C CA . PHE A 1 97 ? 6.672 -5.900 -3.839 1.00 89.94 97 PHE A CA 1
ATOM 768 C C . PHE A 1 97 ? 7.380 -6.691 -4.927 1.00 89.94 97 PHE A C 1
ATOM 770 O O . PHE A 1 97 ? 8.246 -7.524 -4.649 1.00 89.94 97 PHE A O 1
ATOM 777 N N . GLU A 1 98 ? 7.068 -6.364 -6.173 1.00 92.25 98 GLU A N 1
ATOM 778 C CA . GLU A 1 98 ? 7.733 -6.934 -7.328 1.00 92.25 98 GLU A CA 1
ATOM 779 C C . GLU A 1 98 ? 8.020 -5.844 -8.360 1.00 92.25 98 GLU A C 1
ATOM 781 O O . GLU A 1 98 ? 7.114 -5.160 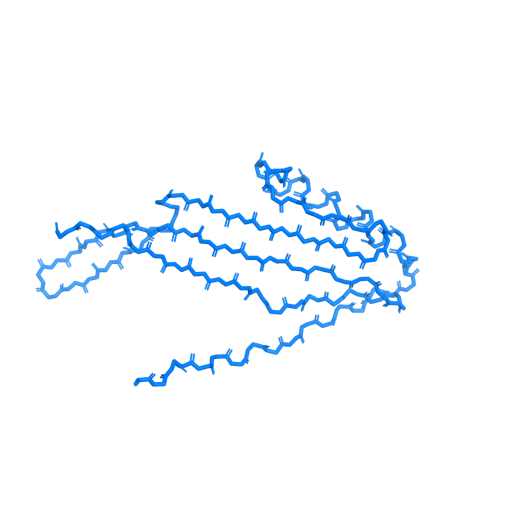-8.836 1.00 92.25 98 GLU A O 1
ATOM 786 N N . ALA A 1 99 ? 9.298 -5.704 -8.720 1.00 90.75 99 ALA A N 1
ATOM 787 C CA . ALA A 1 99 ? 9.732 -4.884 -9.840 1.00 90.75 99 ALA A CA 1
ATOM 788 C C . ALA A 1 99 ? 10.086 -5.799 -11.015 1.00 90.75 99 ALA A C 1
ATOM 790 O O . ALA A 1 99 ? 10.959 -6.664 -10.894 1.00 90.75 99 ALA A O 1
ATOM 791 N N . LYS A 1 100 ? 9.420 -5.600 -12.151 1.00 90.81 100 LYS A N 1
ATOM 792 C CA . LYS A 1 100 ? 9.652 -6.366 -13.380 1.00 90.81 100 LYS A CA 1
ATOM 793 C C . LYS A 1 100 ? 10.096 -5.434 -14.492 1.00 90.81 100 LYS A C 1
ATOM 795 O O . LYS A 1 100 ? 9.626 -4.311 -14.604 1.00 90.81 100 LYS A O 1
ATOM 800 N N . THR A 1 101 ? 11.034 -5.897 -15.306 1.00 82.50 101 THR A N 1
ATOM 801 C CA . THR A 1 101 ? 11.289 -5.264 -16.600 1.00 82.50 101 THR A CA 1
ATOM 802 C C . THR A 1 101 ? 10.298 -5.862 -17.584 1.00 82.50 101 THR A C 1
ATOM 804 O O . THR A 1 101 ? 10.151 -7.087 -17.614 1.00 82.50 101 THR A O 1
ATOM 807 N N . ASN A 1 102 ? 9.661 -5.034 -18.410 1.00 67.31 102 ASN A N 1
ATOM 808 C CA . ASN A 1 102 ? 9.066 -5.551 -19.633 1.00 67.31 102 ASN A CA 1
ATOM 809 C C . ASN A 1 102 ? 10.209 -6.155 -20.449 1.00 67.31 102 ASN A C 1
ATOM 811 O O . ASN A 1 102 ? 11.209 -5.494 -20.740 1.00 67.31 102 ASN A O 1
ATOM 815 N N . GLY A 1 103 ? 10.136 -7.465 -20.669 1.00 57.56 103 GLY A N 1
ATOM 816 C CA . GLY A 1 103 ? 11.156 -8.211 -21.381 1.00 57.56 103 GLY A CA 1
ATOM 817 C C . GLY A 1 103 ? 11.089 -7.879 -22.860 1.00 57.56 103 GLY A C 1
ATOM 818 O O . GLY A 1 103 ? 10.443 -8.602 -23.604 1.00 57.56 103 GLY A O 1
ATOM 819 N N . PHE A 1 104 ? 11.773 -6.819 -23.277 1.00 44.22 104 PHE A N 1
ATOM 820 C CA . PHE A 1 104 ? 12.291 -6.709 -24.633 1.00 44.22 104 PHE A CA 1
ATOM 821 C C . PHE A 1 104 ? 13.762 -6.298 -24.564 1.00 44.22 104 PHE A C 1
ATOM 823 O O . PHE A 1 104 ? 14.139 -5.390 -23.820 1.00 44.22 104 PHE A O 1
ATOM 830 N N . LEU A 1 105 ? 14.552 -7.114 -25.263 1.00 40.94 105 LEU A N 1
ATOM 831 C CA . LEU A 1 105 ? 16.002 -7.090 -25.442 1.00 40.94 105 LEU A CA 1
ATOM 832 C C . LEU A 1 105 ? 16.518 -5.727 -25.912 1.00 40.94 105 LEU A C 1
ATOM 834 O O . LEU A 1 105 ? 15.832 -5.102 -26.749 1.00 40.94 105 LEU A O 1
#

Foldseek 3Di:
DDPDDDDDDKDKDADPPDDLQRVQVVVVVVQVVPDPCQVQAWDDDHSFKIKRWDKDFQPDWDWDDDPVGIDIFGWIKTKMWMWGGDDRMIITDDMDIDTHGPDDD

Secondary structure (DSSP, 8-state):
-PPP---PPPEEEE-TT--HHHHHHHHHHHHHHHSSSTTTTEEEETTTEEEEEEEEEEEEEEEEEETTEEEEEEEEEEEEEEEEEETTEEEEPPPEEEEE-----

Sequence (105 aa):
MQKPSIAFHKIAIFLNRMARLDSYKNVLNAINTIYRNPQKGLSVVEGESISITAYEEGVLSIKLSNGLGKTLRKYDLSYKLTFLFKDGKIRINSPDFEAKTNGFL

Radius of gyration: 17.81 Å; chains: 1; bounding box: 46×34×49 Å

pLDDT: mean 80.75, std 17.04, range [32.91, 96.44]